Protein AF-A0A3N5M6N0-F1 (afdb_monomer_lite)

Structure (mmCIF, N/CA/C/O backbone):
data_AF-A0A3N5M6N0-F1
#
_entry.id   AF-A0A3N5M6N0-F1
#
loop_
_atom_site.group_PDB
_atom_site.id
_atom_site.type_symbol
_atom_site.label_atom_id
_atom_site.label_alt_id
_atom_site.label_comp_id
_atom_site.label_asym_id
_atom_site.label_entity_id
_atom_site.label_seq_id
_atom_site.pdbx_PDB_ins_code
_atom_site.Cartn_x
_atom_site.Cartn_y
_atom_site.Cartn_z
_atom_site.occupancy
_atom_site.B_iso_or_equiv
_atom_site.auth_seq_id
_atom_site.auth_comp_id
_atom_site.auth_asym_id
_atom_site.auth_atom_id
_atom_site.pdbx_PDB_model_num
ATOM 1 N N . MET A 1 1 ? 1.175 9.554 6.117 1.00 70.44 1 MET A N 1
ATOM 2 C CA . MET A 1 1 ? 2.017 8.867 5.124 1.00 70.44 1 MET A CA 1
ATOM 3 C C . MET A 1 1 ? 1.272 8.727 3.818 1.00 70.44 1 MET A C 1
ATOM 5 O O . MET A 1 1 ? 0.052 8.538 3.836 1.00 70.44 1 MET A O 1
ATOM 9 N N . LEU A 1 2 ? 2.017 8.842 2.724 1.00 79.69 2 LEU A N 1
ATOM 10 C CA . LEU A 1 2 ? 1.578 8.505 1.375 1.00 79.69 2 LEU A CA 1
ATOM 11 C C . LEU A 1 2 ? 2.112 7.108 1.054 1.00 79.69 2 LEU A C 1
ATOM 13 O O . LEU A 1 2 ? 3.239 6.775 1.407 1.00 79.69 2 LEU A O 1
ATOM 17 N N . LEU A 1 3 ? 1.270 6.295 0.439 1.00 83.12 3 LEU A N 1
ATOM 18 C CA . LEU A 1 3 ? 1.547 4.929 0.028 1.00 83.12 3 LEU A CA 1
ATOM 19 C C . LEU A 1 3 ? 1.223 4.816 -1.456 1.00 83.12 3 LEU A C 1
ATOM 21 O O . LEU A 1 3 ? 0.302 5.468 -1.950 1.00 83.12 3 LEU A O 1
ATOM 25 N N . GLN A 1 4 ? 1.965 3.972 -2.155 1.00 83.56 4 GLN A N 1
ATOM 26 C CA . GLN A 1 4 ? 1.808 3.789 -3.589 1.00 83.56 4 GLN A CA 1
ATOM 27 C C . GLN A 1 4 ? 1.483 2.318 -3.874 1.00 83.56 4 GLN A C 1
ATOM 29 O O . GLN A 1 4 ? 2.387 1.506 -4.070 1.00 83.56 4 GLN A O 1
ATOM 34 N N . PRO A 1 5 ? 0.198 1.926 -3.818 1.00 83.44 5 PRO A N 1
ATOM 35 C CA . PRO A 1 5 ? -0.184 0.537 -4.026 1.00 83.44 5 PRO A CA 1
ATOM 36 C C . PRO A 1 5 ? 0.030 0.138 -5.484 1.00 83.44 5 PRO A C 1
ATOM 38 O O . PRO A 1 5 ? -0.563 0.726 -6.385 1.00 83.44 5 PRO A O 1
ATOM 41 N N . LEU A 1 6 ? 0.848 -0.887 -5.693 1.00 86.12 6 LEU A N 1
ATOM 42 C CA . LEU A 1 6 ? 1.127 -1.479 -6.995 1.00 86.12 6 LEU A CA 1
ATOM 43 C C . LEU A 1 6 ? 0.348 -2.789 -7.152 1.00 86.12 6 LEU A C 1
ATOM 45 O O . LEU A 1 6 ? 0.257 -3.581 -6.210 1.00 86.12 6 LEU A O 1
ATOM 49 N N . TRP A 1 7 ? -0.218 -3.012 -8.337 1.00 86.38 7 TRP A N 1
ATOM 50 C CA . TRP A 1 7 ? -0.872 -4.273 -8.668 1.00 86.38 7 TRP A CA 1
ATOM 51 C C . TRP A 1 7 ? 0.175 -5.349 -8.973 1.00 86.38 7 TRP A C 1
ATOM 53 O O . TRP A 1 7 ? 1.178 -5.078 -9.634 1.00 86.38 7 TRP A O 1
ATOM 63 N N . VAL A 1 8 ? -0.036 -6.570 -8.476 1.00 86.62 8 VAL A N 1
ATOM 64 C CA . VAL A 1 8 ? 0.979 -7.634 -8.550 1.00 86.62 8 VAL A CA 1
ATOM 65 C C . VAL A 1 8 ? 1.252 -8.029 -10.000 1.00 86.62 8 VAL A C 1
ATOM 67 O O . VAL A 1 8 ? 2.399 -8.231 -10.376 1.00 86.62 8 VAL A O 1
ATOM 70 N N . GLU A 1 9 ? 0.224 -8.088 -10.838 1.00 85.25 9 GLU A N 1
ATOM 71 C CA . GLU A 1 9 ? 0.361 -8.452 -12.246 1.00 85.25 9 GLU A CA 1
ATOM 72 C C . GLU A 1 9 ? 1.129 -7.389 -13.041 1.00 85.25 9 GLU A C 1
ATOM 74 O O . GLU A 1 9 ? 1.913 -7.740 -13.921 1.00 85.25 9 GLU A O 1
ATOM 79 N N . ASP A 1 10 ? 0.989 -6.109 -12.687 1.00 84.44 10 ASP A N 1
ATOM 80 C CA . ASP A 1 10 ? 1.776 -5.038 -13.309 1.00 84.44 10 ASP A CA 1
ATOM 81 C C . ASP A 1 10 ? 3.251 -5.155 -12.905 1.00 84.44 10 ASP A C 1
ATOM 83 O O . ASP A 1 10 ? 4.137 -5.027 -13.750 1.00 84.44 10 ASP A O 1
ATOM 87 N N . LEU A 1 11 ? 3.522 -5.488 -11.635 1.00 87.06 11 LEU A N 1
ATOM 88 C CA . LEU A 1 11 ? 4.876 -5.768 -11.153 1.00 87.06 11 LEU A CA 1
ATOM 89 C C . LEU A 1 11 ? 5.503 -6.948 -11.907 1.00 87.06 11 LEU A C 1
ATOM 91 O O . LEU A 1 11 ? 6.618 -6.835 -12.407 1.00 87.06 11 LEU A O 1
ATOM 95 N N . VAL A 1 12 ? 4.790 -8.068 -12.027 1.00 89.50 12 VAL A N 1
ATOM 96 C CA . VAL A 1 12 ? 5.285 -9.254 -12.744 1.00 89.50 12 VAL A CA 1
ATOM 97 C C . VAL A 1 12 ? 5.554 -8.939 -14.217 1.00 89.50 12 VAL A C 1
ATOM 99 O O . VAL A 1 12 ? 6.560 -9.390 -14.763 1.00 89.50 12 VAL A O 1
ATOM 102 N N . THR A 1 13 ? 4.699 -8.132 -14.849 1.00 86.44 13 THR A N 1
ATOM 103 C CA . THR A 1 13 ? 4.893 -7.719 -16.245 1.00 86.44 13 THR A CA 1
ATOM 104 C C . THR A 1 13 ? 6.146 -6.855 -16.388 1.00 86.44 13 THR A C 1
ATOM 106 O O . THR A 1 13 ? 6.980 -7.146 -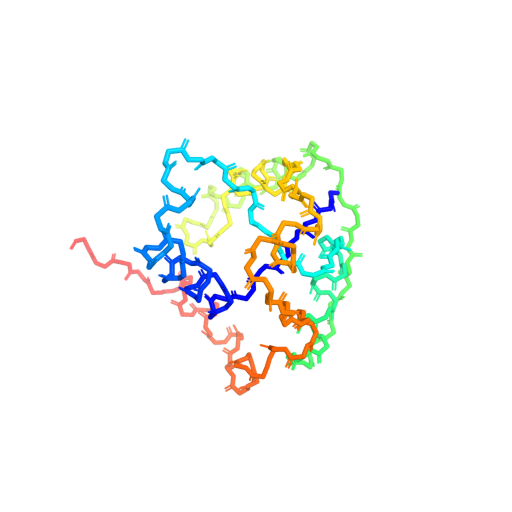17.240 1.00 86.44 13 THR A O 1
ATOM 109 N N . SER A 1 14 ? 6.342 -5.868 -15.504 1.00 84.81 14 SER A N 1
ATOM 110 C CA . SER A 1 14 ? 7.558 -5.039 -15.506 1.00 84.81 14 SER A CA 1
ATOM 111 C C . SER A 1 14 ? 8.834 -5.856 -15.279 1.00 84.81 14 SER A C 1
ATOM 113 O O . SER A 1 14 ? 9.829 -5.631 -15.957 1.00 84.81 14 SER A O 1
ATOM 115 N N . LEU A 1 15 ? 8.792 -6.863 -14.399 1.00 86.81 15 LEU A N 1
ATOM 116 C CA . LEU A 1 15 ? 9.919 -7.773 -14.181 1.00 86.81 15 LEU A CA 1
ATOM 117 C C . LEU A 1 15 ? 10.213 -8.638 -15.405 1.00 86.81 15 LEU A C 1
ATOM 119 O O . LEU A 1 15 ? 11.372 -8.880 -15.706 1.00 86.81 15 LEU A O 1
ATOM 123 N N . THR A 1 16 ? 9.179 -9.101 -16.105 1.00 89.12 16 THR A N 1
ATOM 124 C CA . THR A 1 16 ? 9.352 -9.927 -17.307 1.00 89.12 16 THR A CA 1
ATOM 125 C C . THR A 1 16 ? 9.978 -9.104 -18.431 1.00 89.12 16 THR A C 1
ATOM 127 O O . THR A 1 16 ? 10.932 -9.548 -19.052 1.00 89.12 16 THR A O 1
ATOM 130 N N . TRP A 1 17 ? 9.520 -7.869 -18.639 1.00 86.06 17 TRP A N 1
ATOM 131 C CA . TRP A 1 17 ? 10.102 -6.982 -19.650 1.00 86.06 17 TRP A CA 1
ATOM 132 C C . TRP A 1 17 ? 11.516 -6.524 -19.304 1.00 86.06 17 TRP A C 1
ATOM 134 O O . TRP A 1 17 ? 12.354 -6.462 -20.192 1.00 86.06 17 TRP A O 1
ATOM 144 N N . ALA A 1 18 ? 11.818 -6.300 -18.023 1.00 86.38 18 ALA A N 1
ATOM 145 C CA . ALA A 1 18 ? 13.187 -6.042 -17.574 1.00 86.38 18 ALA A CA 1
ATOM 146 C C . ALA A 1 18 ? 14.133 -7.246 -17.763 1.00 86.38 18 ALA A C 1
ATOM 148 O O . ALA A 1 18 ? 15.344 -7.104 -17.653 1.00 86.38 18 ALA A O 1
ATOM 149 N N . LEU A 1 19 ? 13.606 -8.452 -17.986 1.00 86.88 19 LEU A N 1
ATOM 150 C CA . LEU A 1 19 ? 14.425 -9.621 -18.319 1.00 86.88 19 LEU A CA 1
ATOM 151 C C . LEU A 1 19 ? 14.600 -9.800 -19.831 1.00 86.88 19 LEU A C 1
ATOM 153 O O . LEU A 1 19 ? 15.596 -10.388 -20.241 1.00 86.88 19 LEU A O 1
ATOM 157 N N . ASP A 1 20 ? 13.648 -9.317 -20.632 1.00 86.81 20 ASP A N 1
ATOM 158 C CA . ASP A 1 20 ? 13.682 -9.411 -22.095 1.00 86.81 20 ASP A CA 1
ATOM 159 C C . ASP A 1 20 ? 14.458 -8.254 -22.754 1.00 86.81 20 ASP A C 1
ATOM 161 O O . ASP A 1 20 ? 14.925 -8.404 -23.883 1.00 86.81 20 ASP A O 1
ATOM 165 N N . ASP A 1 21 ? 14.583 -7.104 -22.083 1.00 83.81 21 ASP A N 1
ATOM 166 C CA . ASP A 1 21 ? 15.247 -5.909 -22.612 1.00 83.81 21 ASP A CA 1
ATOM 167 C C . ASP A 1 21 ? 16.680 -5.752 -22.075 1.00 83.81 21 ASP A C 1
ATOM 169 O O . ASP A 1 21 ? 16.897 -5.417 -20.905 1.00 83.81 21 ASP A O 1
ATOM 173 N N . ASP A 1 22 ? 17.670 -5.941 -22.950 1.00 80.38 22 ASP A N 1
ATOM 174 C CA . ASP A 1 22 ? 19.093 -5.792 -22.629 1.00 80.38 22 ASP A CA 1
ATOM 175 C C . ASP A 1 22 ? 19.456 -4.364 -22.165 1.00 80.38 22 ASP A C 1
ATOM 177 O O . ASP A 1 22 ? 20.397 -4.201 -21.381 1.00 80.38 22 ASP A O 1
ATOM 181 N N . ASP A 1 23 ? 18.696 -3.331 -22.560 1.00 81.56 23 ASP A N 1
ATOM 182 C CA . ASP A 1 23 ? 18.933 -1.939 -22.141 1.00 81.56 23 ASP A CA 1
ATOM 183 C C . ASP A 1 23 ? 18.643 -1.716 -20.646 1.00 81.56 23 ASP A C 1
ATOM 185 O O . ASP A 1 23 ? 19.137 -0.760 -20.033 1.00 81.56 23 ASP A O 1
ATOM 189 N N . THR A 1 24 ? 17.886 -2.627 -20.028 1.00 81.25 24 THR A N 1
ATOM 190 C CA . THR A 1 24 ? 17.556 -2.580 -18.599 1.00 81.25 24 THR A CA 1
ATOM 191 C C . THR A 1 24 ? 18.618 -3.224 -17.702 1.00 81.25 24 THR A C 1
ATOM 193 O O . THR A 1 24 ? 18.557 -3.118 -16.470 1.00 81.25 24 THR A O 1
ATOM 196 N N . CYS A 1 25 ? 19.650 -3.838 -18.293 1.00 82.88 25 CYS A N 1
ATOM 197 C CA . CYS A 1 25 ? 20.727 -4.481 -17.551 1.00 82.88 25 CYS A CA 1
ATOM 198 C C . CYS A 1 25 ? 21.512 -3.490 -16.679 1.00 82.88 25 CYS A C 1
ATOM 200 O O . CYS A 1 25 ? 21.947 -2.425 -17.118 1.00 82.88 25 CYS A O 1
ATOM 202 N N . ASN A 1 26 ? 21.770 -3.898 -15.431 1.00 84.56 26 ASN A N 1
ATOM 203 C CA . ASN A 1 26 ? 22.545 -3.137 -14.444 1.00 84.56 26 ASN A CA 1
ATOM 204 C C . ASN A 1 26 ? 21.970 -1.740 -14.121 1.00 84.56 26 ASN A C 1
ATOM 206 O O . ASN A 1 26 ? 22.701 -0.847 -13.686 1.00 84.56 26 ASN A O 1
ATOM 210 N N . GLN A 1 27 ? 20.663 -1.553 -14.318 1.00 83.00 27 GLN A N 1
ATOM 211 C CA . GLN A 1 27 ? 19.944 -0.346 -13.923 1.00 83.00 27 GLN A CA 1
ATOM 212 C C . GLN A 1 27 ? 19.072 -0.604 -12.687 1.00 83.00 27 GLN A C 1
ATOM 214 O O . GLN A 1 27 ? 18.591 -1.712 -12.451 1.00 83.00 27 GLN A O 1
ATOM 219 N N . THR A 1 28 ? 18.864 0.440 -11.885 1.00 82.56 28 THR A N 1
ATOM 220 C CA . THR A 1 28 ? 17.963 0.404 -10.727 1.00 82.56 28 THR A CA 1
ATOM 221 C C . THR A 1 28 ? 16.698 1.171 -11.070 1.00 82.56 28 THR A C 1
ATOM 223 O O . THR A 1 28 ? 16.756 2.380 -11.294 1.00 82.56 28 THR A O 1
ATOM 226 N N . TYR A 1 29 ? 15.556 0.485 -11.060 1.00 81.94 29 TYR A N 1
ATOM 227 C CA . TYR A 1 29 ? 14.253 1.097 -11.307 1.00 81.94 29 TYR A CA 1
ATOM 228 C C . TYR A 1 29 ? 13.411 1.122 -10.039 1.00 81.94 29 TYR A C 1
ATOM 230 O O . TYR A 1 29 ? 13.213 0.103 -9.376 1.00 81.94 29 TYR A O 1
ATOM 238 N N . GLU A 1 30 ? 12.876 2.295 -9.720 1.00 81.56 30 GLU A N 1
ATOM 239 C CA . GLU A 1 30 ? 11.882 2.448 -8.666 1.00 81.56 30 GLU A CA 1
ATOM 240 C C . GLU A 1 30 ? 10.495 2.187 -9.257 1.00 81.56 30 GLU A C 1
ATOM 242 O O . GLU A 1 30 ? 10.036 2.916 -10.137 1.00 81.56 30 GLU A O 1
ATOM 247 N N . ILE A 1 31 ? 9.830 1.130 -8.792 1.00 81.81 31 ILE A N 1
ATOM 248 C CA . ILE A 1 31 ? 8.527 0.703 -9.309 1.00 81.81 31 ILE A CA 1
ATOM 249 C C . ILE A 1 31 ? 7.450 1.021 -8.275 1.00 81.81 31 ILE A C 1
ATOM 251 O O . ILE A 1 31 ? 7.560 0.647 -7.107 1.00 81.81 31 ILE A O 1
ATOM 255 N N . GLY A 1 32 ? 6.378 1.674 -8.716 1.00 82.50 32 GLY A N 1
ATOM 256 C CA . GLY A 1 32 ? 5.243 2.005 -7.867 1.00 82.50 32 GLY A CA 1
ATOM 257 C C . GLY A 1 32 ? 3.948 2.128 -8.657 1.00 82.50 32 GLY A C 1
ATOM 258 O 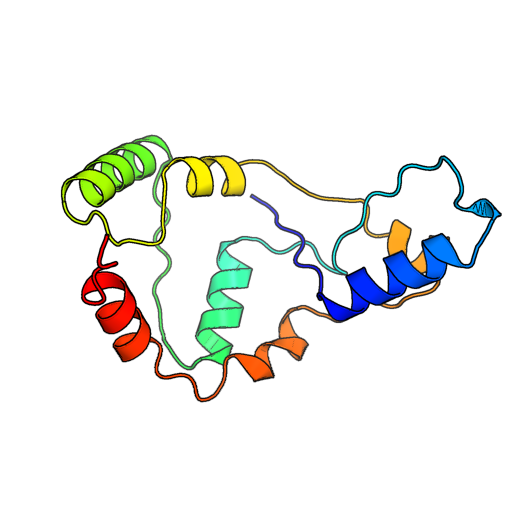O . GLY A 1 32 ? 3.949 2.267 -9.873 1.00 82.50 32 GLY A O 1
ATOM 259 N N . GLY A 1 33 ? 2.817 2.032 -7.963 1.00 81.81 33 GLY A N 1
ATOM 260 C CA . GLY A 1 33 ? 1.494 2.156 -8.576 1.00 81.81 33 GLY A CA 1
ATOM 261 C C . GLY A 1 33 ? 1.178 3.530 -9.195 1.00 81.81 33 GLY A C 1
ATOM 262 O O . GLY A 1 33 ? 1.900 4.502 -8.981 1.00 81.81 33 GLY A O 1
ATOM 263 N N . PRO A 1 34 ? 0.036 3.648 -9.898 1.00 81.94 34 PRO A N 1
ATOM 264 C CA . PRO A 1 34 ? -0.330 4.829 -10.693 1.00 81.94 34 PRO A CA 1
ATOM 265 C C . PRO A 1 34 ? -0.725 6.055 -9.861 1.00 81.94 34 PRO A C 1
ATOM 267 O O . PRO A 1 34 ? -0.973 7.126 -10.410 1.00 81.94 34 PRO A O 1
ATOM 270 N N . GLU A 1 35 ? -0.913 5.897 -8.553 1.00 80.69 35 GLU A N 1
ATOM 271 C CA . GLU A 1 35 ? -1.491 6.931 -7.706 1.00 80.69 35 GLU A CA 1
ATOM 272 C C . GLU A 1 35 ? -0.902 6.895 -6.297 1.00 80.69 35 GLU A C 1
ATOM 274 O O . GLU A 1 35 ? -0.754 5.835 -5.685 1.00 80.69 35 GLU A O 1
ATOM 279 N N . TYR A 1 36 ? -0.605 8.080 -5.759 1.00 83.81 36 TYR A N 1
ATOM 280 C CA . TYR A 1 36 ? -0.280 8.233 -4.348 1.00 83.81 36 TYR A CA 1
ATOM 281 C C . TYR A 1 36 ? -1.566 8.276 -3.536 1.00 83.81 36 TYR A C 1
ATOM 283 O O . TYR A 1 36 ? -2.379 9.193 -3.670 1.00 83.81 36 TYR A O 1
ATOM 291 N N . LEU A 1 37 ? -1.736 7.295 -2.659 1.00 83.75 37 LEU A N 1
ATOM 292 C CA . LEU A 1 37 ? -2.882 7.198 -1.773 1.00 83.75 37 LEU A CA 1
ATOM 293 C C . LEU A 1 37 ? -2.435 7.320 -0.326 1.00 83.75 37 LEU A C 1
ATOM 295 O O . LEU A 1 37 ? -1.446 6.745 0.115 1.00 83.75 37 LEU A O 1
ATOM 299 N N . THR A 1 38 ? -3.203 8.049 0.467 1.00 85.50 38 THR A N 1
ATOM 300 C CA . THR A 1 38 ? -3.017 8.018 1.919 1.00 85.50 38 THR A CA 1
ATOM 301 C C . THR A 1 38 ? -3.500 6.680 2.476 1.00 85.50 38 THR A C 1
ATOM 303 O O . THR A 1 38 ? -4.451 6.087 1.963 1.00 85.50 38 THR A O 1
ATOM 306 N N . PHE A 1 39 ? -2.919 6.231 3.590 1.00 82.31 39 PHE A N 1
ATOM 307 C CA . PHE A 1 39 ? -3.404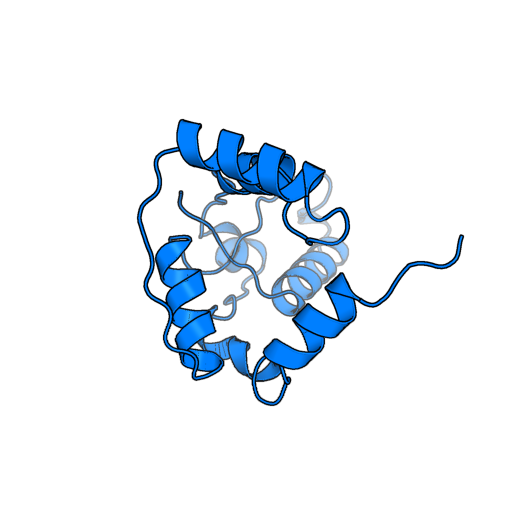 5.029 4.280 1.00 82.31 39 PHE A CA 1
ATOM 308 C C . PHE A 1 39 ? -4.910 5.101 4.589 1.00 82.31 39 PHE A C 1
ATOM 310 O O . PHE A 1 39 ? -5.641 4.134 4.396 1.00 82.31 39 PHE A O 1
ATOM 317 N N . ALA A 1 40 ? -5.401 6.281 4.982 1.00 82.81 40 ALA A N 1
ATOM 318 C CA . ALA A 1 40 ? -6.822 6.521 5.214 1.00 82.81 40 ALA A CA 1
ATOM 319 C C . ALA A 1 40 ? -7.677 6.287 3.956 1.00 82.81 40 ALA A C 1
ATOM 321 O O . ALA A 1 40 ? -8.737 5.668 4.044 1.00 82.81 40 ALA A O 1
ATOM 322 N N . GLN A 1 41 ? -7.221 6.745 2.785 1.00 84.81 41 GLN A N 1
ATOM 323 C CA . GLN A 1 41 ? -7.900 6.493 1.512 1.00 84.81 41 GLN A CA 1
ATOM 324 C C . GLN A 1 41 ? -7.879 5.009 1.149 1.00 84.81 41 GLN A C 1
ATOM 326 O O . GLN A 1 41 ? -8.920 4.484 0.770 1.00 84.81 41 GLN A O 1
ATOM 331 N N . ILE A 1 42 ? -6.747 4.319 1.323 1.00 86.19 42 ILE A N 1
ATOM 332 C CA . ILE A 1 42 ? -6.645 2.872 1.077 1.00 86.19 42 ILE A CA 1
ATOM 333 C C . ILE A 1 42 ? -7.661 2.124 1.939 1.00 86.19 42 ILE A C 1
ATOM 335 O O . ILE A 1 42 ? -8.482 1.375 1.411 1.00 86.19 42 ILE A O 1
ATOM 339 N N . VAL A 1 43 ? -7.670 2.377 3.253 1.00 85.12 43 VAL A N 1
ATOM 340 C CA . VAL A 1 43 ? -8.615 1.729 4.171 1.00 85.12 43 VAL A CA 1
ATOM 341 C C . VAL A 1 43 ? -10.054 2.061 3.790 1.00 85.12 43 VAL A C 1
ATOM 343 O O . VAL A 1 43 ? -10.887 1.162 3.778 1.00 85.12 43 VAL A O 1
ATOM 346 N N . LYS A 1 44 ? -10.362 3.312 3.428 1.00 86.56 44 LYS A N 1
ATOM 347 C CA . LYS A 1 44 ? -11.710 3.715 3.000 1.00 86.56 44 LYS A CA 1
ATOM 348 C C . LYS A 1 44 ? -12.152 2.983 1.728 1.00 86.56 44 LYS A C 1
ATOM 350 O O . LYS A 1 44 ? -13.272 2.481 1.688 1.00 86.56 44 LYS A O 1
ATOM 355 N N . THR A 1 45 ? -11.281 2.881 0.727 1.00 86.25 45 THR A N 1
ATOM 356 C CA . THR A 1 45 ? -11.543 2.172 -0.534 1.00 86.25 45 THR A CA 1
ATOM 357 C C . THR A 1 45 ? -11.740 0.675 -0.301 1.00 86.25 45 THR A C 1
ATOM 359 O O . THR A 1 45 ? -12.698 0.099 -0.813 1.00 86.25 45 THR A O 1
ATOM 362 N N . VAL A 1 46 ? -10.908 0.053 0.542 1.00 85.62 46 VAL A N 1
ATOM 363 C CA . VAL A 1 46 ? -11.070 -1.351 0.954 1.00 85.62 46 VAL A CA 1
ATOM 364 C C . VAL A 1 46 ? -12.385 -1.550 1.700 1.00 85.62 46 VAL A C 1
ATOM 366 O O . VAL A 1 46 ? -13.144 -2.450 1.357 1.00 85.62 46 VAL A O 1
ATOM 369 N N . SER A 1 47 ? -12.692 -0.686 2.671 1.00 84.00 47 SER A N 1
ATOM 370 C CA . SER A 1 47 ? -13.923 -0.727 3.467 1.00 84.00 47 SER A CA 1
ATOM 371 C C . SER A 1 47 ? -15.169 -0.637 2.580 1.00 84.00 47 SER A C 1
ATOM 373 O O . SER A 1 47 ? -16.106 -1.417 2.752 1.00 84.00 47 SER A O 1
ATOM 375 N N . ALA A 1 48 ? -15.149 0.261 1.589 1.00 84.94 48 ALA A N 1
ATOM 376 C CA . ALA A 1 48 ? -16.207 0.396 0.595 1.00 84.94 48 ALA A CA 1
ATOM 377 C C . ALA A 1 48 ? -16.329 -0.855 -0.293 1.00 84.94 48 ALA A C 1
ATOM 379 O O . ALA A 1 48 ? -17.439 -1.313 -0.548 1.00 84.94 48 ALA A O 1
ATOM 380 N N . ALA A 1 49 ? -15.208 -1.450 -0.717 1.00 83.12 49 ALA A N 1
ATOM 381 C CA . ALA A 1 49 ? -15.211 -2.654 -1.547 1.00 83.12 49 ALA A CA 1
ATOM 382 C C . ALA A 1 49 ? -15.753 -3.898 -0.822 1.00 83.12 49 ALA A C 1
ATOM 384 O O . ALA A 1 49 ? -16.422 -4.716 -1.454 1.00 83.12 49 ALA A O 1
ATOM 385 N N . ILE A 1 50 ? -15.495 -4.029 0.485 1.00 83.31 50 ILE A N 1
ATOM 386 C CA . ILE A 1 50 ? -15.983 -5.139 1.327 1.00 83.31 50 ILE A CA 1
ATOM 387 C C . ILE A 1 50 ? -17.353 -4.865 1.974 1.00 83.31 50 ILE A C 1
ATOM 389 O O . ILE A 1 50 ? -17.887 -5.738 2.653 1.00 83.31 50 ILE A O 1
ATOM 393 N N . GLY A 1 51 ? -17.916 -3.662 1.807 1.00 80.00 51 GLY A N 1
ATOM 394 C CA . GLY A 1 51 ? -19.217 -3.277 2.368 1.00 80.00 51 GLY A CA 1
ATOM 395 C C . GLY A 1 51 ? -19.236 -3.081 3.891 1.00 80.00 51 GLY A C 1
ATOM 396 O O . GLY A 1 51 ? -20.301 -3.103 4.505 1.00 80.00 51 GLY A O 1
ATOM 397 N N . ILE A 1 52 ? -18.078 -2.891 4.528 1.00 80.38 52 ILE A N 1
ATOM 398 C CA . ILE A 1 52 ? -17.985 -2.632 5.972 1.00 80.38 52 ILE A CA 1
ATOM 399 C C . ILE A 1 52 ? -17.882 -1.121 6.181 1.00 80.38 52 ILE A C 1
ATOM 401 O O . ILE A 1 52 ? -17.139 -0.447 5.478 1.00 80.38 52 ILE A O 1
ATOM 405 N N . HIS A 1 53 ? -18.592 -0.573 7.166 1.00 73.62 53 HIS A N 1
ATOM 406 C CA . HIS A 1 53 ? -18.414 0.817 7.588 1.00 73.62 53 HIS A CA 1
ATOM 407 C C . HIS A 1 53 ? -17.477 0.857 8.798 1.00 73.62 53 HIS A C 1
ATOM 409 O O . HIS A 1 53 ? -17.805 0.315 9.854 1.00 73.62 53 HIS A O 1
ATOM 415 N N . ARG A 1 54 ? -16.294 1.466 8.644 1.00 76.19 54 ARG A N 1
ATOM 416 C CA . ARG A 1 54 ? -15.342 1.690 9.742 1.00 76.19 54 ARG A CA 1
ATOM 417 C C . ARG A 1 54 ? -15.037 3.171 9.899 1.00 76.19 54 ARG A C 1
ATOM 419 O O . ARG A 1 54 ? -14.727 3.850 8.923 1.00 76.19 54 ARG A O 1
ATOM 426 N N . THR A 1 55 ? -15.072 3.646 11.139 1.00 76.94 55 THR A N 1
ATOM 427 C CA . THR A 1 55 ? -14.649 5.004 11.485 1.00 76.94 55 THR A CA 1
ATOM 428 C C . THR A 1 55 ? -13.138 5.026 11.662 1.00 76.94 55 THR A C 1
ATOM 430 O O . THR A 1 55 ? -12.587 4.277 12.468 1.00 76.94 55 THR A O 1
ATOM 433 N N . LEU A 1 56 ? -12.462 5.880 10.897 1.00 78.56 56 LEU A N 1
ATOM 434 C CA . LEU A 1 56 ? -11.028 6.110 11.033 1.00 78.56 56 LEU A CA 1
ATOM 435 C C . LEU A 1 56 ? -10.793 7.106 12.170 1.00 78.56 56 LEU A C 1
ATOM 437 O O . LEU A 1 56 ? -11.287 8.230 12.113 1.00 78.56 56 LEU A O 1
ATOM 441 N N . VAL A 1 57 ? -10.038 6.697 13.190 1.00 79.75 57 VAL A N 1
ATOM 442 C CA . VAL A 1 57 ? -9.651 7.568 14.306 1.00 79.75 57 VAL A CA 1
ATOM 443 C C . VAL A 1 57 ? -8.180 7.956 14.142 1.00 79.75 57 VAL A C 1
ATOM 445 O O . VAL A 1 57 ? -7.333 7.064 14.053 1.00 79.75 57 VAL A O 1
ATOM 448 N N . PRO A 1 58 ? -7.844 9.256 14.098 1.00 75.19 58 PRO A N 1
ATOM 449 C CA . PRO A 1 58 ? -6.456 9.691 14.073 1.00 75.19 58 PRO A CA 1
ATOM 450 C C . PRO A 1 58 ? -5.827 9.462 15.452 1.00 75.19 58 PRO A C 1
ATOM 452 O O . PRO A 1 58 ? -6.171 10.129 16.426 1.00 75.19 58 PRO A O 1
ATOM 455 N N . VAL A 1 59 ? -4.895 8.515 15.542 1.00 75.94 59 VAL A N 1
ATOM 456 C CA . VAL A 1 59 ? -4.152 8.219 16.775 1.00 75.94 59 VAL A CA 1
ATOM 457 C C . VAL A 1 59 ? -2.733 8.762 16.640 1.00 75.94 59 VAL A C 1
ATOM 459 O O . VAL A 1 59 ? -2.089 8.585 15.606 1.00 75.94 59 VAL A O 1
ATOM 462 N N . ARG A 1 60 ? -2.225 9.439 17.678 1.00 77.44 60 ARG A N 1
ATOM 463 C CA . ARG A 1 60 ? -0.842 9.941 17.665 1.00 77.44 60 ARG A CA 1
ATOM 464 C C . ARG A 1 60 ? 0.152 8.768 17.790 1.00 77.44 60 ARG A C 1
ATOM 466 O O . ARG A 1 60 ? -0.124 7.838 18.551 1.00 77.44 60 ARG A O 1
ATOM 473 N N . PRO A 1 61 ? 1.336 8.839 17.150 1.00 73.38 61 PRO A N 1
ATOM 474 C CA . PRO A 1 61 ? 2.353 7.780 17.182 1.00 73.38 61 PRO A CA 1
ATOM 475 C C . PRO A 1 61 ? 2.713 7.199 18.566 1.00 73.38 61 PRO A C 1
ATOM 477 O O . PRO A 1 61 ? 2.819 5.977 18.664 1.00 73.38 61 PRO A O 1
ATOM 480 N N . PRO A 1 62 ? 2.869 7.988 19.655 1.00 76.75 62 PRO A N 1
ATOM 481 C CA . PRO A 1 62 ? 3.211 7.417 20.962 1.00 76.75 62 PRO A CA 1
ATOM 482 C C . PRO A 1 62 ? 2.118 6.497 21.523 1.00 76.75 62 PRO A C 1
ATOM 484 O O . PRO A 1 62 ? 2.432 5.460 22.102 1.00 76.75 62 PRO A O 1
ATOM 487 N N . TYR A 1 63 ? 0.841 6.825 21.302 1.00 79.75 63 TYR A N 1
ATOM 488 C CA . TYR A 1 63 ? -0.268 5.966 21.726 1.00 79.75 63 TYR A CA 1
ATOM 489 C C . TYR A 1 63 ? -0.371 4.708 20.868 1.00 79.75 63 TYR A C 1
ATOM 491 O O . TYR A 1 63 ? -0.667 3.644 21.401 1.00 79.75 63 TYR A O 1
ATOM 499 N N . LEU A 1 64 ? -0.091 4.809 19.563 1.00 76.56 64 LEU A N 1
ATOM 500 C CA . LEU A 1 64 ? -0.052 3.643 18.678 1.00 76.56 64 LEU A CA 1
ATOM 501 C C . LEU A 1 64 ? 0.995 2.627 19.138 1.00 76.56 64 LEU A C 1
ATOM 503 O O . LEU A 1 64 ? 0.662 1.454 19.248 1.00 76.56 64 LEU A O 1
ATOM 507 N N . ARG A 1 65 ? 2.210 3.079 19.480 1.00 74.81 65 ARG A N 1
ATOM 508 C CA . ARG A 1 65 ? 3.279 2.197 19.980 1.00 74.81 65 ARG A CA 1
ATOM 509 C C . ARG A 1 65 ? 2.897 1.497 21.279 1.00 74.81 65 ARG A C 1
ATOM 511 O O . ARG A 1 65 ? 3.044 0.282 21.385 1.00 74.81 65 ARG A O 1
ATOM 518 N N . ALA A 1 66 ? 2.371 2.250 22.247 1.00 80.06 66 ALA A N 1
ATOM 519 C CA . ALA A 1 66 ? 1.910 1.684 23.513 1.00 80.06 66 ALA A CA 1
ATOM 520 C C . ALA A 1 66 ? 0.789 0.654 23.296 1.00 80.06 66 ALA A C 1
ATOM 522 O O . ALA A 1 66 ? 0.827 -0.434 23.867 1.00 80.06 66 ALA A O 1
ATOM 523 N N . LEU A 1 67 ? -0.173 0.971 22.422 1.00 77.00 67 LEU A N 1
ATOM 524 C CA . LEU A 1 67 ? -1.268 0.073 22.072 1.00 77.00 67 LEU A CA 1
ATOM 525 C C . LEU A 1 67 ? -0.761 -1.207 21.405 1.00 77.00 67 LEU A C 1
ATOM 527 O O . LEU A 1 67 ? -1.239 -2.279 21.752 1.00 77.00 67 LEU A O 1
ATOM 531 N N . THR A 1 68 ? 0.202 -1.122 20.483 1.00 73.38 68 THR A N 1
ATOM 532 C CA . THR A 1 68 ? 0.752 -2.312 19.819 1.00 73.38 68 THR A CA 1
ATOM 533 C C . THR A 1 68 ? 1.539 -3.207 20.753 1.00 73.38 68 THR A C 1
ATOM 535 O O . THR A 1 68 ? 1.337 -4.411 20.702 1.00 73.38 68 THR A O 1
ATOM 538 N N . VAL A 1 69 ? 2.359 -2.646 21.648 1.00 76.69 69 VAL A N 1
ATOM 539 C CA . VAL A 1 69 ? 3.082 -3.443 22.654 1.00 76.69 69 VAL A CA 1
ATOM 540 C C . VAL A 1 69 ? 2.091 -4.139 23.587 1.00 76.69 69 VAL A C 1
ATOM 542 O O . VAL A 1 69 ? 2.242 -5.319 23.896 1.00 76.69 69 VAL A O 1
ATOM 545 N N . PHE A 1 70 ? 1.032 -3.432 23.992 1.00 77.50 70 PHE A N 1
ATOM 546 C CA . PHE A 1 70 ? -0.035 -4.020 24.793 1.00 77.50 70 PHE A CA 1
ATOM 547 C C . PHE A 1 70 ? -0.765 -5.145 24.043 1.00 77.50 70 PHE A C 1
ATOM 549 O O . PHE A 1 70 ? -0.959 -6.219 24.612 1.00 77.50 70 PHE A O 1
ATOM 556 N N . LEU A 1 71 ? -1.134 -4.928 22.773 1.00 71.44 71 LEU A N 1
ATOM 557 C CA . LEU A 1 71 ? -1.795 -5.919 21.914 1.00 71.44 71 LEU A CA 1
ATOM 558 C C . LEU A 1 71 ? -0.926 -7.159 21.682 1.00 71.44 71 LEU A C 1
ATOM 560 O O . LEU A 1 71 ? -1.440 -8.268 21.730 1.00 71.44 71 LEU A O 1
ATOM 564 N N . GLU A 1 72 ? 0.369 -6.979 21.440 1.00 71.62 72 GLU A N 1
ATOM 565 C CA . GLU A 1 72 ? 1.325 -8.066 21.218 1.00 71.62 72 GLU A CA 1
ATOM 566 C C . GLU A 1 72 ? 1.486 -8.923 22.480 1.00 71.62 72 GLU A C 1
ATOM 568 O O . GLU A 1 72 ? 1.523 -10.150 22.403 1.00 71.62 72 GLU A O 1
ATOM 573 N N . HIS A 1 73 ? 1.471 -8.286 23.656 1.00 73.19 73 HIS A N 1
ATOM 574 C CA . HIS A 1 73 ? 1.514 -8.984 24.937 1.00 73.19 73 HIS A CA 1
ATOM 575 C C . HIS A 1 73 ? 0.203 -9.716 25.277 1.00 73.19 73 HIS A C 1
ATOM 577 O O . HIS A 1 73 ? 0.238 -10.807 25.841 1.00 73.19 73 HIS A O 1
ATOM 583 N N . THR A 1 74 ? -0.960 -9.141 24.944 1.00 67.19 74 THR A N 1
ATOM 584 C CA . THR A 1 74 ? -2.273 -9.741 25.265 1.00 67.19 74 THR A CA 1
ATOM 585 C C . THR A 1 74 ? -2.777 -10.737 24.221 1.00 67.19 74 THR A C 1
ATOM 587 O O . THR A 1 74 ? -3.518 -11.655 24.570 1.00 67.19 74 THR A O 1
ATOM 590 N N . LEU A 1 75 ? -2.397 -10.588 22.951 1.00 63.22 75 LEU A N 1
ATOM 591 C CA . LEU A 1 75 ? -2.873 -11.390 21.823 1.00 63.22 75 LEU A CA 1
ATOM 592 C C . LEU A 1 75 ? -1.703 -11.759 20.886 1.00 63.22 75 LEU A C 1
ATOM 594 O O . LEU A 1 75 ? -1.536 -11.138 19.833 1.00 63.22 75 LEU A O 1
ATOM 598 N N . PRO A 1 76 ? -0.954 -12.840 21.183 1.00 58.66 76 PRO A N 1
ATOM 599 C CA . PRO A 1 76 ? 0.185 -13.305 20.373 1.00 58.66 76 PRO A CA 1
ATOM 600 C C . PRO A 1 76 ? -0.190 -13.861 18.977 1.00 58.66 76 PRO A C 1
ATOM 602 O O . PRO A 1 76 ? 0.635 -14.479 18.310 1.00 58.66 76 PRO A O 1
ATOM 605 N N . GLY A 1 77 ? -1.434 -13.671 18.524 1.00 57.72 77 GLY A N 1
ATOM 606 C CA . GLY A 1 77 ? -1.951 -14.106 17.219 1.00 57.72 77 GLY A CA 1
ATOM 607 C C . GLY A 1 77 ? -2.452 -12.965 16.328 1.00 57.72 77 GLY A C 1
ATOM 608 O O . GLY A 1 77 ? -3.096 -13.223 15.310 1.00 57.72 77 GLY A O 1
ATOM 609 N N . LEU A 1 78 ? -2.220 -11.703 16.708 1.00 59.84 78 LEU A N 1
ATOM 610 C CA . LEU A 1 78 ? -2.609 -10.570 15.873 1.00 59.84 78 LEU A CA 1
ATOM 611 C C . LEU A 1 78 ? -1.587 -10.344 14.747 1.00 59.84 78 LEU A C 1
ATOM 613 O O . LEU A 1 78 ? -0.392 -10.262 15.012 1.00 59.84 78 LEU A O 1
ATOM 617 N N . PRO A 1 79 ? -2.032 -10.169 13.490 1.00 59.69 79 PRO A N 1
ATOM 618 C CA . PRO A 1 79 ? -1.145 -9.965 12.342 1.00 59.69 79 PRO A CA 1
ATOM 619 C C . PRO A 1 79 ? -0.534 -8.548 12.274 1.00 59.69 79 PRO A C 1
ATOM 621 O O . PRO A 1 79 ? -0.059 -8.140 11.218 1.00 59.69 79 PRO A O 1
ATOM 624 N N . ILE A 1 80 ? -0.577 -7.768 13.360 1.00 63.06 80 ILE A N 1
ATOM 625 C CA . ILE A 1 80 ? -0.128 -6.369 13.407 1.00 63.06 80 ILE A CA 1
ATOM 626 C C . ILE A 1 80 ? 1.019 -6.275 14.417 1.00 63.06 80 ILE A C 1
ATOM 628 O O . ILE A 1 80 ? 0.782 -6.357 15.618 1.00 63.06 80 ILE A O 1
ATOM 632 N N . SER A 1 81 ? 2.248 -6.094 13.928 1.00 67.06 81 SER A N 1
ATOM 633 C CA . SER A 1 81 ? 3.446 -5.881 14.759 1.00 67.06 81 SER A CA 1
ATOM 634 C C . SER A 1 81 ? 3.828 -4.397 14.802 1.00 67.06 81 SER A C 1
ATOM 636 O O . SER A 1 81 ? 3.496 -3.642 13.885 1.00 67.06 81 SER A O 1
ATOM 638 N N . VAL A 1 82 ? 4.572 -3.980 15.832 1.00 67.50 82 VAL A N 1
ATOM 639 C CA . VAL A 1 82 ? 5.177 -2.637 15.929 1.00 67.50 82 VAL A CA 1
ATOM 640 C C . VAL A 1 82 ? 5.995 -2.312 14.671 1.00 67.50 82 VAL A C 1
ATOM 642 O O . VAL A 1 82 ? 5.870 -1.221 14.119 1.00 67.50 82 VAL A O 1
ATOM 645 N N . TYR A 1 83 ? 6.734 -3.296 14.146 1.00 69.50 83 TYR A N 1
ATOM 646 C CA . TYR A 1 83 ? 7.515 -3.156 12.914 1.00 69.50 83 TYR A CA 1
ATOM 647 C C . TYR A 1 83 ? 6.655 -2.808 11.696 1.00 69.50 83 TYR A C 1
ATOM 649 O O . TYR A 1 83 ? 7.071 -2.007 10.869 1.00 69.50 83 TYR A O 1
ATOM 657 N N . TRP A 1 84 ? 5.441 -3.358 11.594 1.00 71.50 84 TRP A N 1
ATOM 658 C CA . TRP A 1 84 ? 4.517 -3.024 10.506 1.00 71.50 84 TRP A CA 1
ATOM 659 C C . TRP A 1 84 ? 4.027 -1.581 10.595 1.00 71.50 84 TRP A C 1
ATOM 661 O O . TRP A 1 84 ? 3.854 -0.942 9.563 1.00 71.50 84 TRP A O 1
ATOM 671 N N . LEU A 1 85 ? 3.813 -1.054 11.805 1.00 70.75 85 LEU A N 1
ATOM 672 C CA . LEU A 1 85 ? 3.451 0.353 11.981 1.00 70.75 85 LEU A CA 1
ATOM 673 C C . LEU A 1 85 ? 4.601 1.287 11.624 1.00 70.75 85 LEU A C 1
ATOM 675 O O . LEU A 1 85 ? 4.362 2.289 10.956 1.00 70.75 85 LEU A O 1
ATOM 679 N N . ASP A 1 86 ? 5.822 0.971 12.056 1.00 72.12 86 ASP A N 1
ATOM 680 C CA . ASP A 1 86 ? 6.992 1.778 11.711 1.00 72.12 86 ASP A CA 1
ATOM 681 C C . ASP A 1 86 ? 7.306 1.678 10.201 1.00 72.12 86 ASP A C 1
ATOM 683 O O . ASP A 1 86 ? 7.621 2.690 9.582 1.00 72.12 86 ASP A O 1
ATOM 687 N N . TYR A 1 87 ? 7.105 0.515 9.569 1.00 75.12 87 TYR A N 1
ATOM 688 C CA . TYR A 1 87 ? 7.223 0.338 8.113 1.00 75.12 87 TYR A CA 1
ATOM 689 C C . TYR A 1 87 ? 6.133 1.086 7.333 1.00 75.12 87 TYR A C 1
ATOM 691 O O . TYR A 1 87 ? 6.376 1.681 6.289 1.00 75.12 87 TYR A O 1
ATOM 699 N N . LEU A 1 88 ? 4.905 1.107 7.850 1.00 72.94 88 LEU A N 1
ATOM 700 C CA . LEU A 1 88 ? 3.834 1.921 7.279 1.00 72.94 88 LEU A CA 1
ATOM 701 C C . LEU A 1 88 ? 4.086 3.421 7.488 1.00 72.94 88 LEU A C 1
ATOM 703 O O . LEU A 1 88 ? 3.527 4.256 6.771 1.00 72.94 88 LEU A O 1
ATOM 707 N N . ALA A 1 89 ? 4.893 3.762 8.496 1.00 68.69 89 ALA A N 1
ATOM 708 C CA . ALA A 1 89 ? 5.280 5.124 8.790 1.00 68.69 89 ALA A CA 1
ATOM 709 C C . ALA A 1 89 ? 6.387 5.650 7.861 1.00 68.69 89 ALA A C 1
ATOM 711 O O . ALA A 1 89 ? 6.461 6.860 7.624 1.00 68.69 89 ALA A O 1
ATOM 712 N N . SER A 1 90 ? 7.222 4.779 7.300 1.00 68.19 90 SER A N 1
ATOM 713 C CA . SER A 1 90 ? 8.187 5.179 6.280 1.00 68.19 90 SER A CA 1
ATOM 714 C C . SER A 1 90 ? 7.499 5.486 4.949 1.00 68.19 90 SER A C 1
ATOM 716 O O . SER A 1 90 ? 6.595 4.784 4.497 1.00 68.19 90 SER A O 1
ATOM 718 N N . ASN A 1 91 ? 7.928 6.573 4.304 1.00 64.25 91 ASN A N 1
ATOM 719 C CA . ASN A 1 91 ? 7.473 6.901 2.957 1.00 64.25 91 ASN A CA 1
ATOM 720 C C . ASN A 1 91 ? 8.212 5.998 1.958 1.00 64.25 91 ASN A C 1
ATOM 722 O O . ASN A 1 91 ? 9.418 6.141 1.773 1.00 64.25 91 ASN A O 1
ATOM 726 N N . HIS A 1 92 ? 7.476 5.093 1.317 1.00 64.00 92 HIS A N 1
ATOM 727 C CA . HIS A 1 92 ? 7.953 4.237 0.227 1.00 64.00 92 HIS A CA 1
ATOM 728 C C . HIS A 1 92 ? 7.260 4.654 -1.074 1.00 64.00 92 HIS A C 1
ATOM 730 O O . HIS A 1 92 ? 6.356 3.976 -1.556 1.00 64.00 92 HIS A O 1
ATOM 736 N N . THR A 1 93 ? 7.604 5.836 -1.579 1.00 69.38 93 THR A N 1
ATOM 737 C CA . THR A 1 93 ? 7.025 6.402 -2.805 1.00 69.38 93 THR A CA 1
ATOM 738 C C . THR A 1 93 ? 8.076 6.428 -3.903 1.00 69.38 93 THR A C 1
ATOM 740 O O . THR A 1 93 ? 9.137 7.005 -3.688 1.00 69.38 93 THR A O 1
ATOM 743 N N . ALA A 1 94 ? 7.754 5.842 -5.052 1.00 68.38 94 ALA A N 1
ATOM 744 C CA . ALA A 1 94 ? 8.541 5.876 -6.276 1.00 68.38 94 ALA A CA 1
ATOM 745 C C . ALA A 1 94 ? 7.970 6.928 -7.249 1.00 68.38 94 ALA A C 1
ATOM 747 O O . ALA A 1 94 ? 6.756 7.165 -7.239 1.00 68.38 94 ALA A O 1
ATOM 748 N N . PRO A 1 95 ? 8.797 7.547 -8.110 1.00 67.94 95 PRO A N 1
ATOM 749 C CA . PRO A 1 95 ? 8.333 8.454 -9.151 1.00 67.94 95 PRO A CA 1
ATOM 750 C C . PRO A 1 95 ? 7.307 7.766 -10.063 1.00 67.94 95 PRO A C 1
ATOM 752 O O . PRO A 1 95 ? 7.480 6.623 -10.473 1.00 67.94 95 PRO A O 1
ATOM 755 N N . LEU A 1 96 ? 6.218 8.475 -10.378 1.00 64.62 96 LEU A N 1
ATOM 756 C CA . LEU A 1 96 ? 5.073 7.950 -11.140 1.00 64.62 96 LEU A CA 1
ATOM 757 C C . LEU A 1 96 ? 5.392 7.649 -12.612 1.00 64.62 96 LEU A C 1
ATOM 759 O O . LEU A 1 96 ? 4.626 6.950 -13.274 1.00 64.62 96 LEU A O 1
ATOM 763 N N . ASP A 1 97 ? 6.506 8.177 -13.115 1.00 61.00 97 ASP A N 1
ATOM 764 C CA . ASP A 1 97 ? 6.832 8.158 -14.538 1.00 61.00 97 ASP A CA 1
ATOM 765 C C . ASP A 1 97 ? 7.647 6.923 -14.955 1.00 61.00 97 ASP A C 1
ATOM 767 O O . ASP A 1 97 ? 7.744 6.638 -16.142 1.00 61.00 97 ASP A O 1
ATOM 771 N N . THR A 1 98 ? 8.197 6.140 -14.020 1.00 61.84 98 THR A N 1
ATOM 772 C CA . THR A 1 98 ? 9.081 5.003 -14.348 1.00 61.84 98 THR A CA 1
ATOM 773 C C . THR A 1 98 ? 8.365 3.885 -15.103 1.00 61.84 98 THR A C 1
ATOM 775 O O . THR A 1 98 ? 8.862 3.404 -16.115 1.00 61.84 98 THR A O 1
ATOM 778 N N . LEU A 1 99 ? 7.164 3.489 -14.677 1.00 64.94 99 LEU A N 1
ATOM 779 C CA . LEU A 1 99 ? 6.387 2.444 -15.356 1.00 64.94 99 LEU A CA 1
ATOM 780 C C . LEU A 1 99 ? 5.932 2.818 -16.780 1.00 64.94 99 LEU A C 1
ATOM 782 O O . LEU A 1 99 ? 6.172 2.031 -17.699 1.00 64.94 99 LEU A O 1
ATOM 786 N N . PRO A 1 100 ? 5.298 3.980 -17.016 1.00 62.22 100 PRO A N 1
ATOM 787 C CA . PRO A 1 100 ? 4.875 4.349 -18.363 1.00 62.22 100 PRO A CA 1
ATOM 788 C C . PRO A 1 100 ? 6.049 4.730 -19.271 1.00 62.22 100 PRO A C 1
ATOM 790 O O . PRO A 1 100 ? 5.951 4.532 -20.475 1.00 62.22 100 PRO A O 1
ATOM 793 N N . HIS A 1 101 ? 7.154 5.251 -18.731 1.00 62.34 101 HIS A N 1
ATOM 794 C CA . HIS A 1 101 ? 8.265 5.737 -19.552 1.00 62.34 101 HIS A CA 1
ATOM 795 C C . HIS A 1 101 ? 9.314 4.661 -19.864 1.00 62.34 101 HIS A C 1
ATOM 797 O O . HIS A 1 101 ? 9.870 4.672 -20.959 1.00 62.34 101 HIS A O 1
ATOM 803 N N . THR A 1 102 ? 9.588 3.739 -18.935 1.00 63.31 102 THR A N 1
ATOM 804 C CA . THR A 1 102 ? 10.546 2.638 -19.150 1.00 63.31 102 THR A CA 1
ATOM 805 C C . THR A 1 102 ? 9.857 1.419 -19.738 1.00 63.31 102 THR A C 1
ATOM 807 O O . THR A 1 102 ? 10.360 0.80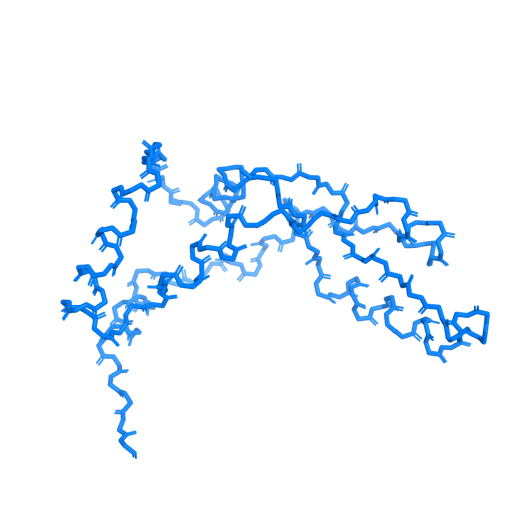8 -20.669 1.00 63.31 102 THR A O 1
ATOM 810 N N . PHE A 1 103 ? 8.682 1.077 -19.213 1.00 64.38 103 PHE A N 1
ATOM 811 C CA . PHE A 1 103 ? 8.006 -0.154 -19.588 1.00 64.38 103 PHE A CA 1
ATOM 812 C C . PHE A 1 103 ? 6.854 0.091 -20.568 1.00 64.38 103 PHE A C 1
ATOM 814 O O . PHE A 1 103 ? 6.396 -0.853 -21.179 1.00 64.38 103 PHE A O 1
ATOM 821 N N . ASN A 1 104 ? 6.386 1.327 -20.797 1.00 66.56 104 ASN A N 1
ATOM 822 C CA . ASN A 1 104 ? 5.186 1.602 -21.613 1.00 66.56 104 ASN A CA 1
ATOM 823 C C . ASN A 1 104 ? 3.924 0.877 -21.088 1.00 66.56 104 ASN A C 1
ATOM 825 O O . ASN A 1 104 ? 2.997 0.549 -21.833 1.00 66.56 104 ASN A O 1
ATOM 829 N N . LEU A 1 105 ? 3.886 0.626 -19.774 1.00 69.38 105 LEU A N 1
ATOM 830 C CA . LEU A 1 105 ? 2.740 0.067 -19.062 1.00 69.38 105 LEU A CA 1
ATOM 831 C C . LEU A 1 105 ? 1.881 1.191 -18.491 1.00 69.38 105 LEU A C 1
ATOM 833 O O . LEU A 1 105 ? 2.388 2.126 -17.875 1.00 69.38 105 LEU A O 1
ATOM 837 N N . MET A 1 106 ? 0.562 1.061 -18.632 1.00 70.44 106 MET A N 1
ATOM 838 C CA . MET A 1 106 ? -0.395 1.843 -17.851 1.00 70.44 106 MET A CA 1
ATOM 839 C C . MET A 1 106 ? -0.782 1.043 -16.603 1.00 70.44 106 MET A C 1
ATOM 841 O O . MET A 1 106 ? -1.590 0.119 -16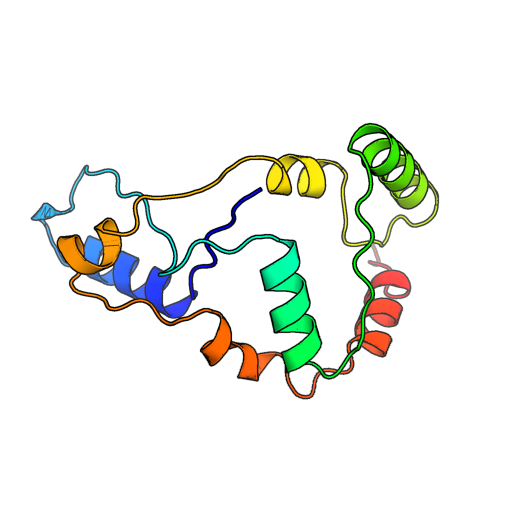.722 1.00 70.44 106 MET A O 1
ATOM 845 N N . PRO A 1 107 ? -0.230 1.368 -15.418 1.00 69.94 107 PRO A N 1
ATOM 846 C CA . PRO A 1 107 ? -0.503 0.587 -14.225 1.00 69.94 107 PRO A CA 1
ATOM 847 C C . PRO A 1 107 ? -1.974 0.691 -13.808 1.00 69.94 107 PRO A C 1
ATOM 849 O O . PRO A 1 107 ? -2.614 1.747 -13.888 1.00 69.94 107 PRO A O 1
ATOM 852 N N . ALA A 1 108 ? -2.523 -0.432 -13.361 1.00 75.62 108 ALA A N 1
ATOM 853 C CA . ALA A 1 108 ? -3.909 -0.571 -12.974 1.00 75.62 108 ALA A CA 1
ATOM 854 C C . ALA A 1 108 ? -4.205 0.234 -11.706 1.00 75.62 108 ALA A C 1
ATOM 856 O O . ALA A 1 108 ? -3.491 0.182 -10.701 1.00 75.62 108 ALA A O 1
ATOM 857 N N . ARG A 1 109 ? -5.319 0.972 -11.729 1.00 78.19 109 ARG A N 1
ATOM 858 C CA . ARG A 1 109 ? -5.743 1.781 -10.581 1.00 78.19 109 ARG A CA 1
ATOM 859 C C . ARG A 1 109 ? -6.150 0.888 -9.424 1.00 78.19 109 ARG A C 1
ATOM 861 O O . ARG A 1 109 ? -6.929 -0.053 -9.609 1.00 78.19 109 ARG A O 1
ATOM 868 N N . PHE A 1 110 ? -5.724 1.260 -8.217 1.00 79.75 110 PHE A N 1
ATOM 869 C CA . PHE A 1 110 ? -5.995 0.486 -7.011 1.00 79.75 110 PHE A CA 1
ATOM 870 C C . PHE A 1 110 ? -7.493 0.242 -6.860 1.00 79.75 110 PHE A C 1
ATOM 872 O O . PHE A 1 110 ? -7.917 -0.903 -6.772 1.00 79.75 110 PHE A O 1
ATOM 879 N N . SER A 1 111 ? -8.297 1.308 -6.949 1.00 73.19 111 SER A N 1
ATOM 880 C CA . SER A 1 111 ? -9.762 1.284 -6.799 1.00 73.19 111 SER A CA 1
ATOM 881 C C . SER A 1 111 ? -10.504 0.276 -7.692 1.00 73.19 111 SER A C 1
ATOM 883 O O . SER A 1 111 ? -11.577 -0.196 -7.315 1.00 73.19 111 SER A O 1
ATOM 885 N N . GLN A 1 112 ? -9.949 -0.081 -8.853 1.00 75.06 112 GLN A N 1
ATOM 886 C CA . GLN A 1 112 ? -10.602 -0.949 -9.837 1.00 75.06 112 GLN A CA 1
ATOM 887 C C . GLN A 1 112 ? -10.280 -2.437 -9.642 1.00 75.06 112 GLN A C 1
ATOM 889 O O . GLN A 1 112 ? -11.000 -3.293 -10.157 1.00 75.06 112 GLN A O 1
ATOM 894 N N . ARG A 1 113 ? -9.224 -2.770 -8.889 1.00 75.06 113 ARG A N 1
ATOM 895 C CA . ARG A 1 113 ? -8.738 -4.146 -8.692 1.00 75.06 113 ARG A CA 1
ATOM 896 C C . ARG A 1 113 ? -9.085 -4.734 -7.317 1.00 75.06 113 ARG A C 1
ATOM 898 O O . ARG A 1 113 ? -8.499 -5.723 -6.914 1.00 75.06 113 ARG A O 1
ATOM 905 N N . LEU A 1 114 ? -10.088 -4.209 -6.603 1.00 76.50 114 LEU A N 1
ATOM 906 C CA . LEU A 1 114 ? -10.528 -4.759 -5.300 1.00 76.50 114 LEU A CA 1
ATOM 907 C C . LEU A 1 114 ? -11.551 -5.905 -5.409 1.00 76.50 114 LEU A C 1
ATOM 909 O O . LEU A 1 114 ? -12.088 -6.355 -4.397 1.00 76.50 114 LEU A O 1
ATOM 913 N N . ALA A 1 115 ? -11.854 -6.387 -6.617 1.00 72.81 115 ALA A N 1
ATOM 914 C CA . ALA A 1 115 ? -12.867 -7.424 -6.821 1.00 72.81 115 ALA A CA 1
ATOM 915 C C . ALA A 1 115 ? -12.550 -8.730 -6.067 1.00 72.81 115 ALA A C 1
ATOM 917 O O . ALA A 1 115 ? -13.473 -9.364 -5.561 1.00 72.81 115 ALA A O 1
ATOM 918 N N . TYR A 1 116 ? -11.266 -9.079 -5.904 1.00 77.25 116 TYR A N 1
ATOM 919 C CA . TYR A 1 116 ? -10.823 -10.277 -5.173 1.00 77.25 116 TYR A CA 1
ATOM 920 C C . TYR A 1 116 ? -11.191 -10.270 -3.675 1.00 77.25 116 TYR A C 1
ATOM 922 O O . TYR A 1 116 ? -11.209 -11.319 -3.030 1.00 77.25 116 TYR A O 1
ATOM 930 N N . LEU A 1 117 ? -11.491 -9.096 -3.105 1.00 77.12 117 LEU A N 1
ATOM 931 C CA . LEU A 1 117 ? -11.885 -8.947 -1.701 1.00 77.12 117 LEU A CA 1
ATOM 932 C C . LEU A 1 117 ? -13.383 -9.212 -1.474 1.00 77.12 117 LEU A C 1
ATOM 934 O O . LEU A 1 117 ? -13.809 -9.386 -0.326 1.00 77.12 117 LEU A O 1
ATOM 938 N N . ARG A 1 118 ? -14.195 -9.229 -2.542 1.00 70.31 118 ARG A N 1
ATOM 939 C CA . ARG A 1 118 ? -15.640 -9.484 -2.461 1.00 70.31 118 ARG A CA 1
ATOM 940 C C . ARG A 1 118 ? -15.893 -10.978 -2.244 1.00 70.31 118 ARG A C 1
ATOM 942 O O . ARG A 1 118 ? -15.344 -11.813 -2.948 1.00 70.31 118 ARG A O 1
ATOM 949 N N . GLY A 1 119 ? -16.744 -11.311 -1.270 1.00 67.44 119 GLY A N 1
ATOM 950 C CA . GLY A 1 119 ? -17.146 -12.695 -0.972 1.00 67.44 119 GLY A CA 1
ATOM 951 C C . GLY A 1 119 ? -16.326 -13.409 0.111 1.00 67.44 119 GLY A C 1
ATOM 952 O O . GLY A 1 119 ? -16.655 -14.536 0.468 1.00 67.44 119 GLY A O 1
ATOM 953 N N . GLN A 1 120 ? -15.304 -12.766 0.687 1.00 68.88 120 GLN A N 1
ATOM 954 C CA . GLN A 1 120 ? -14.586 -13.316 1.842 1.00 68.88 120 GLN A CA 1
ATOM 955 C C . GLN A 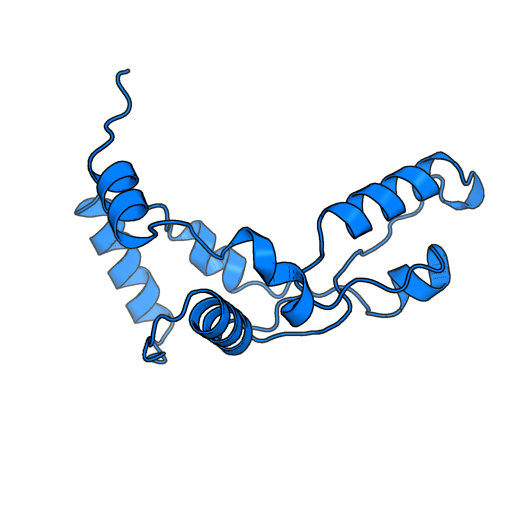1 120 ? -15.263 -12.923 3.162 1.00 68.88 120 GLN A C 1
ATOM 957 O O . GLN A 1 120 ? -15.546 -11.753 3.425 1.00 68.88 120 GLN A O 1
ATOM 962 N N . ASN A 1 121 ? -15.483 -13.904 4.040 1.00 66.88 121 ASN A N 1
ATOM 963 C CA . ASN A 1 121 ? -16.015 -13.677 5.384 1.00 66.88 121 ASN A CA 1
ATOM 964 C C . ASN A 1 121 ? -14.913 -13.175 6.332 1.00 66.88 121 ASN A C 1
ATOM 966 O O . ASN A 1 121 ? -14.406 -13.913 7.179 1.00 66.88 121 ASN A O 1
ATOM 970 N N . TRP A 1 122 ? -14.563 -11.892 6.218 1.00 65.31 122 TRP A N 1
ATOM 971 C CA . TRP A 1 122 ? -13.471 -11.259 6.971 1.00 65.31 122 TRP A CA 1
ATOM 972 C C . TRP A 1 122 ? -13.587 -11.402 8.496 1.00 65.31 122 TRP A C 1
ATOM 974 O O . TRP A 1 122 ? -12.576 -11.565 9.174 1.00 65.31 122 TRP A O 1
ATOM 984 N N . ARG A 1 123 ? -14.810 -11.396 9.053 1.00 63.84 123 ARG A N 1
ATOM 985 C CA . ARG A 1 123 ? -15.039 -11.595 10.500 1.00 63.84 123 ARG A CA 1
ATOM 986 C C . ARG A 1 123 ? -14.627 -12.993 10.967 1.00 63.84 123 ARG A C 1
ATOM 988 O O . ARG A 1 123 ? -13.959 -13.122 11.986 1.00 63.84 123 ARG A O 1
ATOM 995 N N . LEU A 1 124 ? -14.994 -14.020 10.203 1.00 60.44 124 LEU A N 1
ATOM 996 C CA . LEU A 1 124 ? -14.664 -15.415 10.502 1.00 60.44 124 LEU A CA 1
ATOM 997 C C . LEU A 1 124 ? -13.179 -15.702 10.258 1.00 60.44 124 LEU A C 1
ATOM 999 O O . LEU A 1 124 ? -12.574 -16.431 11.037 1.00 60.44 124 LEU A O 1
ATOM 1003 N N . SER A 1 125 ? -12.574 -15.087 9.234 1.00 61.75 125 SER A N 1
ATOM 1004 C CA . SER A 1 125 ? -11.132 -15.203 8.985 1.00 61.75 125 SER A CA 1
ATOM 1005 C C . SER A 1 125 ? -10.309 -14.662 10.150 1.00 61.75 125 SER A C 1
ATOM 1007 O O . SER A 1 125 ? -9.348 -15.301 10.551 1.00 61.75 125 SER A O 1
ATOM 1009 N N . LEU A 1 126 ? -10.696 -13.519 10.724 1.00 62.66 126 LEU A N 1
ATOM 1010 C CA . LEU A 1 126 ? -9.977 -12.918 11.851 1.00 62.66 126 LEU A CA 1
ATOM 1011 C C . LEU A 1 126 ? -10.061 -13.799 13.104 1.00 62.66 126 LEU A C 1
ATOM 1013 O O . LEU A 1 126 ? -9.045 -14.051 13.746 1.00 62.66 126 LEU A O 1
ATOM 1017 N N . VAL A 1 127 ? -11.250 -14.338 13.402 1.00 61.16 127 VAL A N 1
ATOM 1018 C CA . VAL A 1 127 ? -11.432 -15.313 14.492 1.00 61.16 127 VAL A CA 1
ATOM 1019 C C . VAL A 1 127 ? -10.601 -16.567 14.230 1.00 61.16 127 VAL A C 1
ATOM 1021 O O . VAL A 1 127 ? -9.942 -17.055 15.138 1.00 61.16 127 VAL A O 1
ATOM 1024 N N . ARG A 1 128 ? -10.551 -17.057 12.986 1.00 61.00 128 ARG A N 1
ATOM 1025 C CA . ARG A 1 128 ? -9.733 -18.217 12.616 1.00 61.00 128 ARG A CA 1
ATOM 1026 C C . ARG A 1 128 ? -8.233 -17.946 12.736 1.00 61.00 128 ARG A C 1
ATOM 1028 O O . ARG A 1 128 ? -7.521 -18.845 13.154 1.00 61.00 128 ARG A O 1
ATOM 1035 N N . THR A 1 129 ? -7.747 -16.749 12.416 1.00 62.69 129 THR A N 1
ATOM 1036 C CA . THR A 1 129 ? -6.329 -16.386 12.591 1.00 62.69 129 THR A CA 1
ATOM 1037 C C . THR A 1 129 ? -5.958 -16.264 14.069 1.00 62.69 129 THR A C 1
ATOM 1039 O O . THR A 1 129 ? -4.898 -16.729 14.468 1.00 62.69 129 THR A O 1
ATOM 1042 N N . VAL A 1 130 ? -6.843 -15.701 14.897 1.00 60.91 130 VAL A N 1
ATOM 1043 C CA . VAL A 1 130 ? -6.611 -15.558 16.346 1.00 60.91 130 VAL A CA 1
ATOM 1044 C C . VAL A 1 130 ? -6.743 -16.899 17.081 1.00 60.91 130 VAL A C 1
ATOM 1046 O O . VAL A 1 130 ? -6.014 -17.159 18.033 1.00 60.91 130 VAL A O 1
ATOM 1049 N N . MET A 1 131 ? -7.666 -17.761 16.647 1.00 59.91 131 MET A N 1
ATOM 1050 C CA . MET A 1 131 ? -7.989 -19.033 17.307 1.00 59.91 131 MET A CA 1
ATOM 1051 C C . MET A 1 131 ? -7.241 -20.235 16.703 1.00 59.91 131 MET A C 1
ATOM 1053 O O . MET A 1 131 ? -7.100 -21.274 17.349 1.00 59.91 131 MET A O 1
ATOM 1057 N N . GLY A 1 132 ? -6.732 -20.098 15.478 1.00 52.78 132 GLY A N 1
ATOM 1058 C CA . GLY A 1 132 ? -5.928 -21.080 14.759 1.00 52.78 132 GLY A CA 1
ATOM 1059 C C . GLY A 1 132 ? -4.493 -21.091 15.262 1.00 52.78 132 GLY A C 1
ATOM 1060 O O . GLY A 1 132 ? -3.591 -20.569 14.613 1.00 52.78 132 GLY A O 1
ATOM 1061 N N . LYS A 1 133 ? -4.294 -21.700 16.433 1.00 47.28 133 LYS A N 1
ATOM 1062 C CA . LYS A 1 133 ? -2.981 -22.111 16.938 1.00 47.28 133 LYS A CA 1
ATOM 1063 C C . LYS A 1 133 ? -2.161 -22.771 15.821 1.00 47.28 133 LYS A C 1
ATOM 1065 O O . LYS A 1 133 ? -2.627 -23.729 15.207 1.00 47.28 133 LYS A O 1
ATOM 1070 N N . ARG A 1 134 ? -0.919 -22.318 15.624 1.00 45.84 134 ARG A N 1
ATOM 1071 C CA . ARG A 1 134 ? 0.146 -23.161 15.063 1.00 45.84 134 ARG A CA 1
ATOM 1072 C C . ARG A 1 134 ? 0.376 -24.326 16.044 1.00 45.84 134 ARG A C 1
ATOM 1074 O O . ARG A 1 134 ? 0.740 -24.034 17.185 1.00 45.84 134 ARG A O 1
ATOM 1081 N N . PRO A 1 135 ? 0.149 -25.607 15.689 1.00 40.78 135 PRO A N 1
ATOM 1082 C CA . PRO A 1 135 ? 0.897 -26.674 16.337 1.00 40.78 135 PRO A CA 1
ATOM 1083 C C . PRO A 1 135 ? 2.375 -26.519 15.949 1.00 40.78 135 PRO A C 1
ATOM 1085 O O . PRO A 1 135 ? 2.678 -26.056 14.846 1.00 40.78 135 PRO A O 1
ATOM 1088 N N . ALA A 1 136 ? 3.230 -26.800 16.931 1.00 37.91 136 ALA A N 1
ATOM 1089 C CA . ALA A 1 136 ? 4.685 -26.699 16.895 1.00 37.91 136 ALA A CA 1
ATOM 1090 C C . ALA A 1 136 ? 5.331 -27.474 15.738 1.00 37.91 136 ALA A C 1
ATOM 1092 O O . ALA A 1 136 ? 4.735 -28.487 15.305 1.00 37.91 136 ALA A O 1
#

Radius of gyration: 18.44 Å; chains: 1; bounding box: 42×37×48 Å

Sequence (136 aa):
MLLQPLWVEDLVTSLTWALDDDDTCNQTYEIGGPEYLTFAQIVKTVSAAIGIHRTLVPVRPPYLRALTVFLEHTLPGLPISVYWLDYLASNHTAPLDTLPHTFNLMPARFSQRLAYLRGQNWRLSLVRTVMGKRPA

pLDDT: mean 74.13, std 10.32, range [37.91, 89.5]

Foldseek 3Di:
DWAFDFDVVLVVLVVVVCVVDPVNPPDDAQDGHQDTDDPVRLVVLLCVLAVHDDDDDDDDPVVVLVVQVVCCVVQVQDPDHPVVVVVSVDDSDHDNVRSCPVVVDDTDDPSVPSNVVYPDPVVVVRVCSRVVDDDD

Secondary structure (DSSP, 8-state):
-EE-PPPHHHHHHHHHHHHH-GGGTT-------SS-EEHHHHHHHHHHHHT---------HHHHHHHHHHHHHH-TT-S--HHHHHHHHS-B---TTHIIIII---PPPGGGSGGGGTT--HHHHHHHHHH-----